Protein AF-A0A960HLH0-F1 (afdb_monomer_lite)

pLDDT: mean 94.6, std 7.95, range [51.38, 98.81]

Secondary structure (DSSP, 8-state):
----TTPBEE-TTS-B-BGGGS-TT-EEEEEETT-TT-STT-EEEEE--GGGS-HHHHHT--BTTEEEEESB-TTT--B--EEEEETTSSS-EEEEE-TTT--EEETTTTTEEEESS--SPPPBPPEEE-TTSBEEESSS-SS--SS--TT--

Sequence (153 aa):
TSWKAGLRLVRRDGSPVHRDGIALDGSLTVFPDGHAGDGDAQVVLLRVPAELLSSSTSAGGVVDGRVAYSKVCTHAGCPVAQFRVDSRRPDPSYELLCPCHQSLFDVLDGARVLAGPAATPLPQLPIDVDAEGYLIATGDFARPIGPSYWNEP

Foldseek 3Di:
DPAFAPFFWAALVQHFQFPPNADELGWGWTFTRVCRPPLQRTKIKHAYQLVLADPVQVVLAADRRIWIFGQQAQAAGAGFDDWDWAPVDPDIFTWTFRPPFTWIFGPRYQRATPDTDRPGGTFTFHWDADPVRTIGTRGGTPADGHHDDPPGD

Radius of gyration: 14.35 Å; chains: 1; bounding box: 34×40×35 Å

Structure (mmCIF, N/CA/C/O backbone):
data_AF-A0A960HLH0-F1
#
_entry.id   AF-A0A960HLH0-F1
#
loop_
_atom_site.group_PDB
_atom_site.id
_atom_site.type_symbol
_atom_site.label_atom_id
_atom_site.label_alt_id
_atom_site.label_comp_id
_atom_site.label_asym_id
_atom_site.label_entity_id
_atom_site.label_seq_id
_atom_site.pdbx_PDB_ins_code
_atom_site.Cartn_x
_atom_site.Cartn_y
_atom_site.Cartn_z
_atom_site.occupancy
_atom_site.B_iso_or_equiv
_atom_site.auth_seq_id
_atom_site.auth_comp_id
_atom_site.auth_asym_id
_atom_site.auth_atom_id
_atom_site.pdbx_PDB_model_num
ATOM 1 N N . THR A 1 1 ? -3.049 -14.356 5.587 1.00 90.94 1 THR A N 1
ATOM 2 C CA . THR A 1 1 ? -2.165 -13.675 6.558 1.00 90.94 1 THR A CA 1
ATOM 3 C C . THR A 1 1 ? -2.929 -13.443 7.862 1.00 90.94 1 THR A C 1
ATOM 5 O O . THR A 1 1 ? -4.050 -13.944 7.985 1.00 90.94 1 THR A O 1
ATOM 8 N N . SER A 1 2 ? -2.367 -12.699 8.825 1.00 95.94 2 SER A N 1
ATOM 9 C CA . SER A 1 2 ? -3.090 -12.233 10.026 1.00 95.94 2 SER A CA 1
ATOM 10 C C . SER A 1 2 ? -4.113 -11.117 9.742 1.00 95.94 2 SER A C 1
ATOM 12 O O . SER A 1 2 ? -4.897 -10.774 10.622 1.00 95.94 2 SER A O 1
ATOM 14 N N . TRP A 1 3 ? -4.158 -10.563 8.523 1.00 97.69 3 TRP A N 1
ATOM 15 C CA . TRP A 1 3 ? -5.156 -9.562 8.138 1.00 97.69 3 TRP A CA 1
ATOM 16 C C . TRP A 1 3 ? -6.574 -10.149 8.098 1.00 97.69 3 TRP A C 1
ATOM 18 O O . TRP A 1 3 ? -6.802 -11.255 7.593 1.00 97.69 3 TRP A O 1
ATOM 28 N N . LYS A 1 4 ? -7.532 -9.389 8.640 1.00 97.62 4 LYS A N 1
ATOM 29 C CA . LYS A 1 4 ? -8.973 -9.680 8.675 1.00 97.62 4 LYS A CA 1
ATOM 30 C C . LYS A 1 4 ? -9.760 -8.376 8.558 1.00 97.62 4 LYS A C 1
ATOM 32 O O . LYS A 1 4 ? -9.258 -7.313 8.920 1.00 97.62 4 LYS A O 1
ATOM 37 N N . ALA A 1 5 ? -11.000 -8.482 8.087 1.00 98.31 5 ALA A N 1
ATOM 38 C CA . ALA A 1 5 ? -11.917 -7.351 8.011 1.00 98.31 5 ALA A CA 1
ATOM 39 C C . ALA A 1 5 ? -12.125 -6.705 9.393 1.00 98.31 5 ALA A C 1
ATOM 41 O O . ALA A 1 5 ? -12.300 -7.408 10.388 1.00 98.31 5 ALA A O 1
ATOM 42 N N . GLY A 1 6 ? -12.113 -5.374 9.440 1.00 98.19 6 GLY A N 1
ATOM 43 C CA . GLY A 1 6 ? -12.315 -4.571 10.646 1.00 98.19 6 GLY A CA 1
ATOM 44 C C . GLY A 1 6 ? -11.063 -4.357 11.501 1.00 98.19 6 GLY A C 1
ATOM 45 O O . GLY A 1 6 ? -11.105 -3.538 12.415 1.00 98.19 6 GLY A O 1
ATOM 46 N N . LEU A 1 7 ? -9.943 -5.037 11.222 1.00 98.44 7 LEU A N 1
ATOM 47 C CA . LEU A 1 7 ? -8.697 -4.777 11.945 1.00 98.44 7 LEU A CA 1
ATOM 48 C C . LEU A 1 7 ? -8.117 -3.426 11.533 1.00 98.44 7 LEU A C 1
ATOM 50 O O . LEU A 1 7 ? -7.942 -3.154 10.343 1.00 98.44 7 LEU A O 1
ATOM 54 N N . ARG A 1 8 ? -7.768 -2.603 12.524 1.00 98.62 8 ARG A N 1
ATOM 55 C CA . ARG A 1 8 ? -7.072 -1.337 12.292 1.00 98.62 8 ARG A CA 1
ATOM 56 C C . ARG A 1 8 ? -5.677 -1.574 11.731 1.00 98.62 8 ARG A C 1
ATOM 58 O O . ARG A 1 8 ? -4.985 -2.518 12.111 1.00 98.62 8 ARG A O 1
ATOM 65 N N . LEU A 1 9 ? -5.258 -0.666 10.857 1.00 98.56 9 LEU A N 1
ATOM 66 C CA . LEU A 1 9 ? -3.868 -0.524 10.454 1.00 98.56 9 LEU A CA 1
ATOM 67 C C . LEU A 1 9 ? -3.128 0.177 11.594 1.00 98.56 9 LEU A C 1
ATOM 69 O O . LEU A 1 9 ? -3.453 1.312 11.957 1.00 98.56 9 LEU A O 1
ATOM 73 N N . VAL A 1 10 ? -2.113 -0.484 12.140 1.00 98.56 10 VAL A N 1
ATOM 74 C CA . VAL A 1 10 ? -1.292 0.039 13.235 1.00 98.56 10 VAL A CA 1
ATOM 75 C C . VAL A 1 10 ? 0.161 0.207 12.810 1.00 98.56 10 VAL A C 1
ATOM 77 O O . VAL A 1 10 ? 0.664 -0.481 11.920 1.00 98.56 10 VAL A O 1
ATOM 80 N N . ARG A 1 11 ? 0.864 1.138 13.455 1.00 97.88 11 ARG A N 1
ATOM 81 C CA . ARG A 1 11 ? 2.325 1.246 13.368 1.00 97.88 11 ARG A CA 1
ATOM 82 C C . ARG A 1 11 ? 2.977 0.088 14.120 1.00 97.88 11 ARG A C 1
ATOM 84 O O . ARG A 1 11 ? 2.331 -0.676 14.829 1.00 97.88 11 ARG A O 1
ATOM 91 N N . ARG A 1 12 ? 4.303 -0.015 14.010 1.00 96.06 12 ARG A N 1
ATOM 92 C CA . ARG A 1 12 ? 5.085 -1.049 14.705 1.00 96.06 12 ARG A CA 1
ATOM 93 C C . ARG A 1 12 ? 4.956 -1.001 16.235 1.00 96.06 12 ARG A C 1
ATOM 95 O O . ARG A 1 12 ? 5.140 -2.025 16.876 1.00 96.06 12 ARG A O 1
ATOM 102 N N . ASP A 1 13 ? 4.666 0.162 16.808 1.00 96.88 13 ASP A N 1
ATOM 103 C CA . ASP A 1 13 ? 4.424 0.330 18.247 1.00 96.88 13 ASP A CA 1
ATOM 104 C C . ASP A 1 13 ? 2.979 -0.001 18.670 1.00 96.88 13 ASP A C 1
ATOM 106 O O . ASP A 1 13 ? 2.638 0.152 19.838 1.00 96.88 13 ASP A O 1
ATOM 110 N N . GLY A 1 14 ? 2.129 -0.441 17.733 1.00 97.38 14 GLY A N 1
ATOM 111 C CA . GLY A 1 14 ? 0.716 -0.740 17.967 1.00 97.38 14 GLY A CA 1
ATOM 112 C C . GLY A 1 14 ? -0.211 0.476 17.891 1.00 97.38 14 GLY A C 1
ATOM 113 O O . GLY A 1 14 ? -1.424 0.317 17.979 1.00 97.38 14 GLY A O 1
ATOM 114 N N . SER A 1 15 ? 0.307 1.693 17.692 1.00 98.12 15 SER A N 1
ATOM 115 C CA . SER A 1 15 ? -0.551 2.877 17.574 1.00 98.12 15 SER A CA 1
ATOM 116 C C . SER A 1 15 ? -1.375 2.849 16.276 1.00 98.12 15 SER A C 1
ATOM 118 O O . SER A 1 15 ? -0.808 2.628 15.198 1.00 98.12 15 SER A O 1
ATOM 120 N N . PRO A 1 16 ? -2.694 3.118 16.324 1.00 98.38 16 PRO A N 1
ATOM 121 C CA . PRO A 1 16 ? -3.530 3.109 15.131 1.00 98.38 16 PRO A CA 1
ATOM 122 C C . PRO A 1 16 ? -3.204 4.279 14.196 1.00 98.38 16 PRO A C 1
ATOM 124 O O . PRO A 1 16 ? -2.755 5.359 14.607 1.00 98.38 16 PRO A O 1
ATOM 127 N N . VAL A 1 17 ? -3.422 4.062 12.901 1.00 98.44 17 VAL A N 1
ATOM 128 C CA . VAL A 1 17 ? -3.166 5.054 11.855 1.00 98.44 17 VAL A CA 1
ATOM 129 C C . VAL A 1 17 ? -4.474 5.752 11.490 1.00 98.44 17 VAL A C 1
ATOM 131 O O . VAL A 1 17 ? -5.340 5.174 10.841 1.00 98.44 17 VAL A O 1
ATOM 134 N N . HIS A 1 18 ? -4.623 7.011 11.910 1.00 98.25 18 HIS A N 1
ATOM 135 C CA . HIS A 1 18 ? -5.712 7.875 11.442 1.00 98.25 18 HIS A CA 1
ATOM 136 C C . HIS A 1 18 ? -5.577 8.106 9.930 1.00 98.25 18 HIS A C 1
ATOM 138 O O . HIS A 1 18 ? -4.449 8.129 9.428 1.00 98.25 18 HIS A O 1
ATOM 144 N N . ARG A 1 19 ? -6.679 8.336 9.202 1.00 95.75 19 ARG A N 1
ATOM 145 C CA . ARG A 1 19 ? -6.634 8.591 7.749 1.00 95.75 19 ARG A CA 1
ATOM 146 C C . ARG A 1 19 ? -5.639 9.700 7.405 1.00 95.75 19 ARG A C 1
ATOM 148 O O . ARG A 1 19 ? -4.856 9.561 6.476 1.00 95.75 19 ARG A O 1
ATOM 155 N N . ASP A 1 20 ? -5.538 10.753 8.203 1.00 95.12 20 ASP A N 1
ATOM 156 C CA . ASP A 1 20 ? -4.591 11.860 7.968 1.00 95.12 20 ASP A CA 1
ATOM 157 C C . ASP A 1 20 ? -3.154 11.597 8.448 1.00 95.12 20 ASP A C 1
ATOM 159 O O . ASP A 1 20 ? -2.296 12.471 8.377 1.00 95.12 20 ASP A O 1
ATOM 163 N N . GLY A 1 21 ? -2.861 10.379 8.907 1.00 93.56 21 GLY A N 1
ATOM 164 C CA . GLY A 1 21 ? -1.570 9.984 9.470 1.00 93.56 21 GLY A CA 1
ATOM 165 C C . GLY A 1 21 ? -0.424 9.850 8.464 1.00 93.56 21 GLY A C 1
ATOM 166 O O . GLY A 1 21 ? 0.689 9.543 8.890 1.00 93.56 21 GLY A O 1
ATOM 167 N N . ILE A 1 22 ? -0.678 10.064 7.165 1.00 95.19 22 ILE A N 1
ATOM 168 C CA . ILE A 1 22 ? 0.340 10.099 6.108 1.00 95.19 22 ILE A CA 1
ATOM 169 C C . ILE A 1 22 ? 0.136 11.290 5.157 1.00 95.19 22 ILE A C 1
ATOM 171 O O . ILE A 1 22 ? -0.968 11.566 4.671 1.00 95.19 22 ILE A O 1
ATOM 175 N N . ALA A 1 23 ? 1.228 12.009 4.890 1.00 96.06 23 ALA A N 1
ATOM 176 C CA . ALA A 1 23 ? 1.261 13.105 3.925 1.00 96.06 23 ALA A CA 1
ATOM 177 C C . ALA A 1 23 ? 1.172 12.579 2.482 1.00 96.06 23 ALA A C 1
ATOM 179 O O . ALA A 1 23 ? 1.453 11.407 2.232 1.00 96.06 23 ALA A O 1
ATOM 180 N N . LEU A 1 24 ? 0.776 13.446 1.544 1.00 96.69 24 LEU A N 1
ATOM 181 C CA . LEU A 1 24 ? 0.888 13.160 0.112 1.00 96.69 24 LEU A CA 1
ATOM 182 C C . LEU A 1 24 ? 2.345 12.825 -0.239 1.00 96.69 24 LEU A C 1
ATOM 184 O O . LEU A 1 24 ? 3.259 13.384 0.366 1.00 96.69 24 LEU A O 1
ATOM 188 N N . ASP A 1 25 ? 2.540 11.888 -1.164 1.00 96.12 25 ASP A N 1
ATOM 189 C CA . ASP A 1 25 ? 3.842 11.332 -1.556 1.00 96.12 25 ASP A CA 1
ATOM 190 C C . ASP A 1 25 ? 4.585 10.635 -0.394 1.00 96.1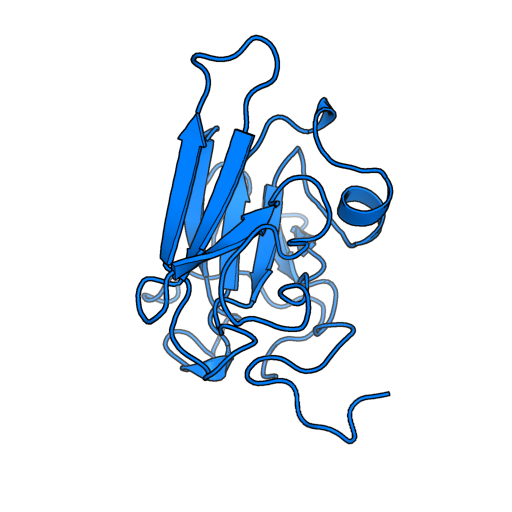2 25 ASP A C 1
ATOM 192 O O . ASP A 1 25 ? 5.774 10.320 -0.472 1.00 96.12 25 ASP A O 1
ATOM 196 N N . GLY A 1 26 ? 3.869 10.352 0.698 1.00 96.50 26 GLY A N 1
ATOM 197 C CA . GLY A 1 26 ? 4.369 9.659 1.875 1.00 96.50 26 GLY A CA 1
ATOM 198 C C . GLY A 1 26 ? 4.143 8.149 1.830 1.00 96.50 26 GLY A C 1
ATOM 199 O O . GLY A 1 26 ? 3.248 7.637 1.154 1.00 96.50 26 GLY A O 1
ATOM 200 N N . SER A 1 27 ? 4.942 7.434 2.623 1.00 97.19 27 SER A N 1
ATOM 201 C CA . SER A 1 27 ? 4.779 6.000 2.868 1.00 97.19 27 SER A CA 1
ATOM 202 C C . SER A 1 27 ? 4.922 5.668 4.353 1.00 97.19 27 SER A C 1
ATOM 204 O O . SER A 1 27 ? 5.631 6.356 5.090 1.00 97.19 27 SER A O 1
ATOM 206 N N . LEU A 1 28 ? 4.253 4.605 4.796 1.00 97.12 28 LEU A N 1
ATOM 207 C CA . LEU A 1 28 ? 4.311 4.092 6.162 1.00 97.12 28 LEU A CA 1
ATOM 208 C C . LEU A 1 28 ? 4.241 2.562 6.144 1.00 97.12 28 LEU A C 1
ATOM 210 O O . LEU A 1 28 ? 3.432 1.982 5.429 1.00 97.12 28 LEU A O 1
ATOM 214 N N . THR A 1 29 ? 5.069 1.891 6.949 1.00 97.81 29 THR A N 1
ATOM 215 C CA . THR A 1 29 ? 4.870 0.456 7.210 1.00 97.81 29 THR A CA 1
ATOM 216 C C . THR A 1 29 ? 3.801 0.278 8.281 1.00 97.81 29 THR A C 1
ATOM 218 O O . THR A 1 29 ? 3.926 0.850 9.366 1.00 97.81 29 THR A O 1
ATOM 221 N N . VAL A 1 30 ? 2.795 -0.538 7.982 1.00 98.06 30 VAL A N 1
ATOM 222 C CA . VAL A 1 30 ? 1.670 -0.846 8.869 1.00 98.06 30 VAL A CA 1
ATOM 223 C C . VAL A 1 30 ? 1.496 -2.353 9.048 1.00 98.06 30 VAL A C 1
ATOM 225 O O . VAL A 1 30 ? 2.013 -3.153 8.263 1.00 98.06 30 VAL A O 1
ATOM 228 N N . PHE A 1 31 ? 0.772 -2.712 10.101 1.00 98.44 31 PHE A N 1
ATOM 229 C CA . PHE A 1 31 ? 0.470 -4.073 10.535 1.00 98.44 31 PHE A CA 1
ATOM 230 C C . PHE A 1 31 ? -1.012 -4.168 10.928 1.00 98.44 31 PHE A C 1
ATOM 232 O O . PHE A 1 31 ? -1.624 -3.122 11.173 1.00 98.44 31 PHE A O 1
ATOM 239 N N . PRO A 1 32 ? -1.597 -5.374 11.017 1.00 98.31 32 PRO A N 1
ATOM 240 C CA . PRO A 1 32 ? -2.901 -5.541 11.636 1.00 98.31 32 PRO A CA 1
ATOM 241 C C . PRO A 1 32 ? -2.789 -5.292 13.142 1.00 98.31 32 PRO A C 1
ATOM 243 O O . PRO A 1 32 ? -1.792 -5.664 13.769 1.00 98.31 32 PRO A O 1
ATOM 246 N N . ASP A 1 33 ? -3.815 -4.684 13.729 1.00 98.00 33 ASP A N 1
ATOM 247 C CA . ASP A 1 33 ? -3.931 -4.557 15.182 1.00 98.00 33 ASP A CA 1
ATOM 248 C C . ASP A 1 33 ? -3.773 -5.926 15.877 1.00 98.00 33 ASP A C 1
ATOM 250 O O . ASP A 1 33 ? -4.254 -6.948 15.386 1.00 98.00 33 ASP A O 1
ATOM 254 N N . GLY A 1 34 ? -3.034 -5.955 16.987 1.00 96.75 34 GLY A N 1
ATOM 255 C CA . GLY A 1 34 ? -2.635 -7.181 17.691 1.00 96.75 34 GLY A CA 1
ATOM 256 C C . GLY A 1 34 ? -1.485 -7.981 17.054 1.00 96.75 34 GLY A C 1
ATOM 257 O O . GLY A 1 34 ? -0.991 -8.912 17.684 1.00 96.75 34 GLY A O 1
ATOM 258 N N . HIS A 1 35 ? -1.015 -7.601 15.860 1.00 96.62 35 HIS A N 1
ATOM 259 C CA . HIS A 1 35 ? 0.015 -8.310 15.078 1.00 96.62 35 HIS A CA 1
ATOM 260 C C . HIS A 1 35 ? 1.182 -7.397 14.655 1.00 96.62 35 HIS A C 1
ATOM 262 O O . HIS A 1 35 ? 1.859 -7.611 13.643 1.00 96.62 35 HIS A O 1
ATOM 268 N N . ALA A 1 36 ? 1.417 -6.325 15.416 1.00 94.81 36 ALA A N 1
ATOM 269 C CA . ALA A 1 36 ? 2.491 -5.382 15.141 1.00 94.81 36 ALA A CA 1
ATOM 270 C C . ALA A 1 36 ? 3.870 -6.057 15.243 1.00 94.81 36 ALA A C 1
ATOM 272 O O . ALA A 1 36 ? 4.261 -6.568 16.289 1.00 94.81 36 ALA A O 1
ATOM 273 N N . GLY A 1 37 ? 4.635 -6.007 14.152 1.00 90.44 37 GLY A N 1
ATOM 274 C CA . GLY A 1 37 ? 5.958 -6.625 14.062 1.00 90.44 37 GLY A CA 1
ATOM 275 C C . GLY A 1 37 ? 5.985 -8.014 13.418 1.00 90.44 37 GLY A C 1
ATOM 276 O O . GLY A 1 37 ? 7.087 -8.468 13.101 1.00 90.44 37 GLY A O 1
ATOM 277 N N . ASP A 1 38 ? 4.831 -8.638 13.150 1.00 90.19 38 ASP A N 1
ATOM 278 C CA . ASP A 1 38 ? 4.758 -9.911 12.421 1.00 90.19 38 ASP A CA 1
ATOM 279 C C . ASP A 1 38 ? 5.328 -9.737 11.004 1.00 90.19 38 ASP A C 1
ATOM 281 O O . ASP A 1 38 ? 4.948 -8.834 10.250 1.00 90.19 38 ASP A O 1
ATOM 285 N N . GLY A 1 39 ? 6.302 -10.580 10.651 1.00 80.50 39 GLY A N 1
ATOM 286 C CA . GLY A 1 39 ? 7.129 -10.390 9.459 1.00 80.50 39 GLY A CA 1
ATOM 287 C C . GLY A 1 39 ? 6.346 -10.457 8.147 1.00 80.50 39 GLY A C 1
ATOM 288 O O . GLY A 1 39 ? 6.579 -9.635 7.260 1.00 80.50 39 GLY A O 1
ATOM 289 N N . ASP A 1 40 ? 5.410 -11.397 8.047 1.00 82.12 40 ASP A N 1
ATOM 290 C CA . ASP A 1 40 ? 4.545 -11.640 6.889 1.00 82.12 40 ASP A CA 1
ATOM 291 C C . ASP A 1 40 ? 3.295 -10.740 6.872 1.00 82.12 40 ASP A C 1
ATOM 293 O O . ASP A 1 40 ? 2.641 -10.606 5.842 1.00 82.12 40 ASP A O 1
ATOM 297 N N . ALA A 1 41 ? 2.982 -10.056 7.975 1.00 90.31 41 ALA A N 1
ATOM 298 C CA . ALA A 1 41 ? 1.853 -9.131 8.057 1.00 90.31 41 ALA A CA 1
ATOM 299 C C . ALA A 1 41 ? 2.194 -7.699 7.596 1.00 90.31 41 ALA A C 1
ATOM 301 O O . ALA A 1 41 ? 1.304 -6.851 7.507 1.00 90.31 41 ALA A O 1
ATOM 302 N N . GLN A 1 42 ? 3.464 -7.414 7.291 1.00 96.31 42 GLN A N 1
ATOM 303 C CA . GLN A 1 42 ? 3.921 -6.082 6.895 1.00 96.31 42 GLN A CA 1
ATOM 304 C C . GLN A 1 42 ? 3.269 -5.598 5.596 1.00 96.31 42 GLN A C 1
ATOM 306 O O . GLN A 1 42 ? 3.368 -6.234 4.545 1.00 96.31 42 GLN A O 1
ATOM 311 N N . VAL A 1 43 ? 2.716 -4.391 5.651 1.00 98.00 43 VAL A N 1
ATOM 312 C CA . VAL A 1 43 ? 2.132 -3.679 4.512 1.00 98.00 43 VAL A CA 1
ATOM 313 C C . VAL A 1 43 ? 2.800 -2.323 4.364 1.00 98.00 43 VAL A C 1
ATOM 315 O O . VAL A 1 43 ? 3.122 -1.667 5.355 1.00 98.00 43 VAL A O 1
ATOM 318 N N . VAL A 1 44 ? 3.023 -1.896 3.124 1.00 97.94 44 VAL A N 1
ATOM 319 C CA . VAL A 1 44 ? 3.388 -0.515 2.816 1.00 97.94 44 VAL A CA 1
ATOM 320 C C . VAL A 1 44 ? 2.120 0.251 2.449 1.00 97.94 44 VAL A C 1
ATOM 322 O O . VAL A 1 44 ? 1.493 -0.002 1.423 1.00 97.94 44 VAL A O 1
ATOM 325 N N . LEU A 1 45 ? 1.727 1.168 3.329 1.00 98.31 45 LEU A N 1
ATOM 326 C CA . LEU A 1 45 ? 0.672 2.140 3.091 1.00 98.31 45 LEU A CA 1
ATOM 327 C C . LEU A 1 45 ? 1.290 3.356 2.399 1.00 98.31 45 LEU A C 1
ATOM 329 O O . LEU A 1 45 ? 2.276 3.915 2.882 1.00 98.31 45 LEU A O 1
ATOM 333 N N . LEU A 1 46 ? 0.710 3.765 1.282 1.00 98.19 46 LEU A N 1
ATOM 334 C CA . LEU A 1 46 ? 1.179 4.854 0.433 1.00 98.19 46 LEU A CA 1
ATOM 335 C C . LEU A 1 46 ? 0.080 5.893 0.302 1.00 98.19 46 LEU A C 1
ATOM 337 O O . LEU A 1 46 ? -1.096 5.537 0.352 1.00 98.19 46 LEU A O 1
ATOM 341 N N . ARG A 1 47 ? 0.447 7.155 0.083 1.00 97.88 47 ARG A N 1
ATOM 342 C CA . ARG A 1 47 ? -0.507 8.184 -0.330 1.00 97.88 47 ARG A CA 1
ATOM 343 C C . ARG A 1 47 ? -0.045 8.880 -1.596 1.00 97.88 47 ARG A C 1
ATOM 345 O O . ARG A 1 47 ? 1.016 9.492 -1.619 1.00 97.88 47 ARG A O 1
ATOM 352 N N . VAL A 1 48 ? -0.891 8.810 -2.610 1.00 97.50 48 VAL A N 1
ATOM 353 C CA . VAL A 1 48 ? -0.714 9.415 -3.931 1.00 97.50 48 VAL A 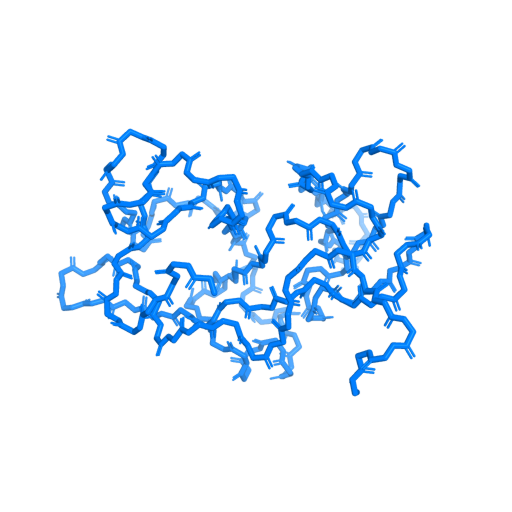CA 1
ATOM 354 C C . VAL A 1 48 ? -1.931 10.289 -4.258 1.00 97.50 48 VAL A C 1
ATOM 356 O O . VAL A 1 48 ? -2.945 10.198 -3.557 1.00 97.50 48 VAL A O 1
ATOM 359 N N . PRO A 1 49 ? -1.874 11.147 -5.289 1.00 97.06 49 PRO A N 1
ATOM 360 C CA . PRO A 1 49 ? -3.066 11.815 -5.799 1.00 97.06 49 PRO A CA 1
ATOM 361 C C . PRO A 1 49 ? -4.084 10.769 -6.276 1.00 97.06 49 PRO A C 1
ATOM 363 O O . PRO A 1 49 ? -3.749 9.865 -7.044 1.00 97.06 49 PRO A O 1
ATOM 366 N N . ALA A 1 50 ? -5.316 10.846 -5.773 1.00 96.81 50 ALA A N 1
ATOM 367 C CA . ALA A 1 50 ? -6.326 9.806 -5.975 1.00 96.81 50 ALA A CA 1
ATOM 368 C C . ALA A 1 50 ? -6.715 9.649 -7.452 1.00 96.81 50 ALA A C 1
ATOM 370 O O . ALA A 1 50 ? -6.991 8.546 -7.912 1.00 96.81 50 ALA A O 1
ATOM 371 N N . GLU A 1 51 ? -6.697 10.754 -8.187 1.00 96.00 51 GLU A N 1
ATOM 372 C CA . GLU A 1 51 ? -6.995 10.862 -9.610 1.00 96.00 51 GLU A CA 1
ATOM 373 C C . GLU A 1 51 ? -5.982 10.150 -10.517 1.00 96.00 51 GLU A C 1
ATOM 375 O O . GLU A 1 51 ? -6.288 9.896 -11.679 1.00 96.00 51 GLU A O 1
ATOM 380 N N . LEU A 1 52 ? -4.794 9.821 -9.999 1.00 96.44 52 LEU A N 1
ATOM 381 C CA . LEU A 1 52 ? -3.761 9.101 -10.745 1.00 96.44 52 LEU A CA 1
ATOM 382 C C . LEU A 1 52 ? -3.879 7.579 -10.607 1.00 96.44 52 LEU A C 1
ATOM 384 O O . LEU A 1 52 ? -3.203 6.848 -11.329 1.00 96.44 52 LEU A O 1
ATOM 388 N N . LEU A 1 53 ? -4.704 7.084 -9.681 1.00 98.06 53 LEU A N 1
ATOM 389 C CA . LEU A 1 53 ? -4.891 5.651 -9.486 1.00 98.06 53 LEU A CA 1
ATOM 390 C C . LEU A 1 53 ? -5.651 5.039 -10.666 1.00 98.06 53 LEU A C 1
ATOM 392 O O . LEU A 1 53 ? -6.682 5.552 -11.104 1.00 98.06 53 LEU A O 1
ATOM 396 N N . SER A 1 54 ? -5.168 3.894 -11.151 1.00 98.12 54 SER A N 1
ATOM 397 C CA . SER A 1 54 ? -5.897 3.111 -12.145 1.00 98.12 54 SER A CA 1
ATOM 398 C C . SER A 1 54 ? -7.247 2.641 -11.591 1.00 98.12 54 SER A C 1
ATOM 400 O O . SER A 1 54 ? -7.402 2.404 -10.389 1.00 98.12 54 SER A O 1
ATOM 402 N N . SER A 1 55 ? -8.212 2.412 -12.484 1.00 97.56 55 SER A N 1
ATOM 403 C CA . SER A 1 55 ? -9.516 1.849 -12.104 1.00 97.56 55 SER A CA 1
ATOM 404 C C . SER A 1 55 ? -9.395 0.512 -11.359 1.00 97.56 55 SER A C 1
ATOM 406 O O . SER A 1 55 ? -10.135 0.280 -10.404 1.00 97.56 55 SER A O 1
ATOM 408 N N . SER A 1 56 ? -8.431 -0.336 -11.735 1.00 96.06 56 SER A N 1
ATOM 409 C CA . SER A 1 56 ? -8.125 -1.592 -11.044 1.00 96.06 56 SER A CA 1
ATOM 410 C C . SER A 1 56 ? -7.610 -1.370 -9.626 1.00 96.06 56 SER A C 1
ATOM 412 O O . SER A 1 56 ? -8.081 -2.038 -8.707 1.00 96.06 56 SER A O 1
ATOM 414 N N . THR A 1 57 ? -6.695 -0.418 -9.427 1.00 97.88 57 THR A N 1
ATOM 415 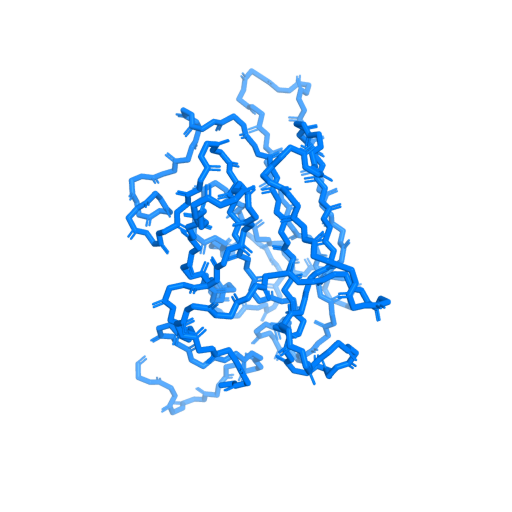C CA . THR A 1 57 ? -6.175 -0.091 -8.092 1.00 97.88 57 THR A CA 1
ATOM 416 C C . THR A 1 57 ? -7.283 0.454 -7.202 1.00 97.88 57 THR A C 1
ATOM 418 O O . THR A 1 57 ? -7.435 0.015 -6.064 1.00 97.88 57 THR A O 1
ATOM 421 N N . SER A 1 58 ? -8.100 1.374 -7.722 1.00 97.19 58 SER A N 1
ATOM 422 C CA . SER A 1 58 ? -9.226 1.940 -6.977 1.00 97.19 58 SER A CA 1
ATOM 423 C C . SER A 1 58 ? -10.254 0.873 -6.592 1.00 97.19 58 SER A C 1
ATOM 425 O O . SER A 1 58 ? -10.708 0.848 -5.449 1.00 97.19 58 SER A O 1
ATOM 427 N N . ALA A 1 59 ? -10.579 -0.046 -7.507 1.00 95.81 59 ALA A N 1
ATOM 428 C CA . ALA A 1 59 ? -11.485 -1.163 -7.237 1.00 95.81 59 ALA A CA 1
ATOM 429 C C . ALA A 1 59 ? -10.931 -2.151 -6.191 1.00 95.81 59 ALA A C 1
ATOM 431 O O . ALA A 1 59 ? -11.708 -2.836 -5.530 1.00 95.81 59 ALA A O 1
ATOM 432 N N . GLY A 1 60 ? -9.607 -2.205 -6.011 1.00 93.81 60 GLY A N 1
ATOM 433 C CA . GLY A 1 60 ? -8.934 -3.025 -5.001 1.00 93.81 60 GLY A CA 1
ATOM 434 C C . GLY A 1 60 ? -9.053 -2.515 -3.558 1.00 93.81 60 GLY A C 1
ATOM 435 O O . GLY A 1 60 ? -8.502 -3.146 -2.661 1.00 93.81 60 GLY A O 1
ATOM 436 N N . GLY A 1 61 ? -9.754 -1.401 -3.318 1.00 96.81 61 GLY A N 1
ATOM 437 C CA . GLY A 1 61 ? -9.957 -0.814 -1.991 1.00 96.81 61 GLY A CA 1
ATOM 438 C C . GLY A 1 61 ? -8.882 0.216 -1.650 1.00 96.81 61 GLY A C 1
ATOM 439 O O . GLY A 1 61 ? -7.743 -0.133 -1.335 1.00 96.81 61 GLY A O 1
ATOM 440 N N . VAL A 1 62 ? -9.257 1.493 -1.724 1.00 98.12 62 VAL A N 1
ATOM 441 C CA . VAL A 1 62 ? -8.402 2.661 -1.470 1.00 98.12 62 VAL A CA 1
ATOM 442 C C . VAL A 1 62 ? -9.181 3.722 -0.696 1.00 98.12 62 VAL A C 1
ATOM 444 O O . VAL A 1 62 ? -10.406 3.771 -0.771 1.00 98.12 62 VAL A O 1
ATOM 447 N N . VAL A 1 63 ? -8.475 4.618 -0.006 1.00 98.06 63 VAL A N 1
ATOM 448 C CA . VAL A 1 63 ? -9.084 5.714 0.771 1.00 98.06 63 VAL A CA 1
ATOM 449 C C . VAL A 1 63 ? -8.421 7.036 0.407 1.00 98.06 63 VAL A C 1
ATOM 451 O O . VAL A 1 63 ? -7.285 7.279 0.804 1.00 98.06 63 VAL A O 1
ATOM 454 N N . ASP A 1 64 ? -9.106 7.921 -0.320 1.00 96.00 64 ASP A N 1
ATOM 455 C CA . ASP A 1 64 ? -8.618 9.279 -0.633 1.00 96.00 64 ASP A CA 1
ATOM 456 C C . ASP A 1 64 ? -7.149 9.308 -1.125 1.00 96.00 64 ASP A C 1
ATOM 458 O O . ASP A 1 64 ? -6.293 10.012 -0.570 1.00 96.00 64 ASP A O 1
ATOM 462 N N . GLY A 1 65 ? -6.831 8.457 -2.105 1.00 97.56 65 GLY A N 1
ATOM 463 C CA . GLY A 1 65 ? -5.476 8.314 -2.652 1.00 97.56 65 GLY A CA 1
ATOM 464 C C . GLY A 1 65 ? -4.527 7.459 -1.808 1.00 97.56 65 GLY A C 1
ATOM 465 O O . GLY A 1 65 ? -3.336 7.382 -2.100 1.00 97.56 65 GLY A O 1
ATOM 466 N N . ARG A 1 66 ? -5.026 6.807 -0.754 1.00 98.44 66 ARG A N 1
ATOM 467 C CA . ARG A 1 66 ? -4.257 5.872 0.070 1.00 98.44 66 ARG A CA 1
ATOM 468 C C . ARG A 1 66 ? -4.445 4.462 -0.447 1.00 98.44 66 ARG A C 1
ATOM 470 O O . ARG A 1 66 ? -5.575 3.994 -0.558 1.00 98.44 66 ARG A O 1
ATOM 477 N N . VAL A 1 67 ? -3.334 3.802 -0.732 1.00 98.44 67 VAL A N 1
ATOM 478 C CA . VAL A 1 67 ? -3.286 2.434 -1.245 1.00 98.44 67 VAL A CA 1
ATOM 479 C C . VAL A 1 67 ? -2.307 1.627 -0.406 1.00 98.44 67 VAL A C 1
ATOM 481 O O . VAL A 1 67 ? -1.301 2.153 0.074 1.00 98.44 67 VAL A O 1
ATOM 484 N N . ALA A 1 68 ? -2.623 0.357 -0.188 1.00 98.38 68 ALA A N 1
ATOM 485 C CA . ALA A 1 68 ? -1.859 -0.531 0.667 1.00 98.38 68 ALA A CA 1
ATOM 486 C C . ALA A 1 68 ? -1.438 -1.775 -0.116 1.00 98.38 68 ALA A C 1
ATOM 488 O O . ALA A 1 68 ? -2.280 -2.485 -0.658 1.00 98.38 68 ALA A O 1
ATOM 489 N N . TYR A 1 69 ? -0.139 -2.063 -0.145 1.00 98.38 69 TYR A N 1
ATOM 490 C CA . TYR A 1 69 ? 0.401 -3.266 -0.782 1.00 98.38 69 TYR A CA 1
ATOM 491 C C . TYR A 1 69 ? 1.185 -4.102 0.222 1.00 98.38 69 TYR A C 1
ATOM 493 O O . TYR A 1 69 ? 1.779 -3.568 1.164 1.00 98.38 69 TYR A O 1
ATOM 501 N N . SER A 1 70 ? 1.225 -5.418 0.016 1.00 97.50 70 SER A N 1
ATOM 502 C CA . SER A 1 70 ? 2.122 -6.287 0.774 1.00 97.50 70 SER A CA 1
ATOM 503 C C . SER A 1 70 ? 3.554 -5.771 0.671 1.00 97.50 70 SER A C 1
ATOM 505 O O . SER A 1 70 ? 4.044 -5.431 -0.408 1.00 97.50 70 SER A O 1
ATOM 507 N N . LYS A 1 71 ? 4.249 -5.733 1.807 1.00 97.56 71 LYS A N 1
ATOM 508 C CA . LYS A 1 71 ? 5.666 -5.377 1.854 1.00 97.56 71 LYS A CA 1
ATOM 509 C C . LYS A 1 71 ? 6.564 -6.541 1.427 1.00 97.56 71 LYS A C 1
ATOM 511 O O . LYS A 1 71 ? 7.771 -6.368 1.306 1.00 97.56 71 LYS A O 1
AT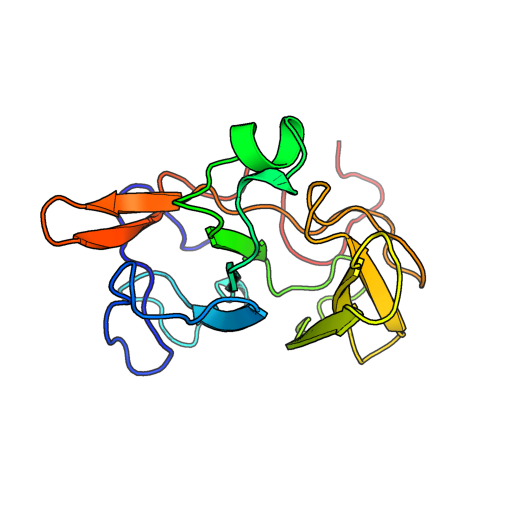OM 516 N N . VAL A 1 72 ? 6.014 -7.735 1.233 1.00 96.62 72 VAL A N 1
ATOM 517 C CA . VAL A 1 72 ? 6.786 -8.946 0.954 1.00 96.62 72 VAL A CA 1
ATOM 518 C C . VAL A 1 72 ? 6.955 -9.099 -0.557 1.00 96.62 72 VAL A C 1
ATOM 520 O O . VAL A 1 72 ? 5.991 -9.333 -1.279 1.00 96.62 72 VAL A O 1
ATOM 523 N N . CYS A 1 73 ? 8.189 -8.954 -1.047 1.00 96.88 73 CYS A N 1
ATOM 524 C CA . CYS A 1 73 ? 8.485 -9.027 -2.476 1.00 96.88 73 CYS A CA 1
ATOM 525 C C . CYS A 1 73 ? 8.135 -10.402 -3.062 1.00 96.88 73 CYS A C 1
ATOM 527 O O . CYS A 1 73 ? 8.564 -11.434 -2.539 1.00 96.88 73 CYS A O 1
ATOM 529 N N . THR A 1 74 ? 7.457 -10.396 -4.209 1.00 96.75 74 THR A N 1
ATOM 530 C CA . THR A 1 74 ? 7.020 -11.594 -4.946 1.00 96.75 74 THR A CA 1
ATOM 531 C C . THR A 1 74 ? 8.141 -12.370 -5.632 1.00 96.75 74 THR A C 1
ATOM 533 O O . THR A 1 74 ? 7.918 -13.447 -6.166 1.00 96.75 74 THR A O 1
ATOM 536 N N . HIS A 1 75 ? 9.375 -11.860 -5.602 1.00 95.50 75 HIS A N 1
ATOM 537 C CA . HIS A 1 75 ? 10.540 -12.604 -6.080 1.00 95.50 75 HIS A CA 1
ATOM 538 C C . HIS A 1 75 ? 11.054 -13.600 -5.030 1.00 95.50 75 HIS A C 1
ATOM 540 O O . HIS A 1 75 ? 11.004 -14.806 -5.221 1.00 95.50 75 HIS A O 1
ATOM 546 N N . ALA A 1 76 ? 11.583 -13.081 -3.919 1.00 95.12 76 ALA A N 1
ATOM 547 C CA . ALA A 1 76 ? 12.314 -13.871 -2.923 1.00 95.12 76 ALA A CA 1
ATOM 548 C C . ALA A 1 76 ? 11.989 -13.452 -1.477 1.00 95.12 76 ALA A C 1
ATOM 550 O O . ALA A 1 76 ? 12.762 -13.713 -0.562 1.00 95.12 76 ALA A O 1
ATOM 551 N N . GLY A 1 77 ? 10.873 -12.746 -1.263 1.00 94.75 77 GLY A N 1
ATOM 552 C CA . GLY A 1 77 ? 10.360 -12.450 0.076 1.00 94.75 77 GLY A CA 1
ATOM 553 C C . GLY A 1 77 ? 11.015 -11.268 0.791 1.00 94.75 77 GLY A C 1
ATOM 554 O O . GLY A 1 77 ? 10.627 -10.936 1.907 1.00 94.75 77 GLY A O 1
ATOM 555 N N . CYS A 1 78 ? 11.987 -10.598 0.166 1.00 95.62 78 CYS A N 1
ATOM 556 C CA . CYS A 1 78 ? 12.601 -9.401 0.737 1.00 95.62 78 CYS A CA 1
ATOM 557 C C . CYS A 1 78 ? 11.571 -8.296 1.040 1.00 95.62 78 CYS A C 1
ATOM 559 O O . CYS A 1 78 ? 10.642 -8.104 0.251 1.00 95.62 78 CYS A O 1
ATOM 561 N N . PRO A 1 79 ? 11.769 -7.500 2.106 1.00 95.50 79 PRO A N 1
ATOM 562 C CA . PRO A 1 79 ? 10.908 -6.364 2.392 1.00 95.50 79 PRO A CA 1
ATOM 563 C C . PRO A 1 79 ? 11.102 -5.254 1.347 1.00 95.50 79 PRO A C 1
ATOM 565 O O . PRO A 1 79 ? 12.167 -4.640 1.247 1.00 95.50 79 PRO A O 1
ATOM 568 N N . VAL A 1 80 ? 10.051 -4.971 0.585 1.00 97.06 80 VAL A N 1
ATOM 569 C CA . VAL A 1 80 ? 9.924 -3.795 -0.279 1.00 97.06 80 VAL A CA 1
ATOM 570 C C . VAL A 1 80 ? 9.818 -2.564 0.618 1.00 97.06 80 VAL A C 1
ATOM 572 O O . VAL A 1 80 ? 8.990 -2.524 1.519 1.00 97.06 80 VAL A O 1
ATOM 575 N N . ALA A 1 81 ? 10.682 -1.565 0.453 1.00 83.00 81 ALA A N 1
ATOM 576 C CA . ALA A 1 81 ? 10.785 -0.505 1.466 1.00 83.00 81 ALA A CA 1
ATOM 577 C C . ALA A 1 81 ? 10.998 0.903 0.912 1.00 83.00 81 ALA A C 1
ATOM 579 O O . ALA A 1 81 ? 10.858 1.863 1.664 1.00 83.00 81 ALA A O 1
ATOM 580 N N . GLN A 1 82 ? 11.351 1.046 -0.365 1.00 94.56 82 GLN A N 1
ATOM 581 C CA . GLN A 1 82 ? 11.689 2.346 -0.934 1.00 94.56 82 GLN A CA 1
ATOM 582 C C . GLN A 1 82 ? 10.570 2.820 -1.853 1.00 94.56 82 GLN A C 1
ATOM 584 O O . GLN A 1 82 ? 10.401 2.279 -2.941 1.00 94.56 82 GLN A O 1
ATOM 589 N N . PHE A 1 83 ? 9.831 3.834 -1.410 1.00 97.06 83 PHE A N 1
ATOM 590 C CA . PHE A 1 83 ? 8.871 4.551 -2.239 1.00 97.06 83 PHE A CA 1
ATOM 591 C C . PHE A 1 83 ? 9.573 5.704 -2.955 1.00 97.06 83 PHE A C 1
ATOM 593 O O . PHE A 1 83 ? 10.284 6.489 -2.324 1.00 97.06 83 PHE A O 1
ATOM 600 N N . ARG A 1 84 ? 9.419 5.774 -4.274 1.00 95.38 84 ARG A N 1
ATOM 601 C CA . ARG A 1 84 ? 10.047 6.773 -5.136 1.00 95.38 84 ARG A CA 1
ATOM 602 C C . ARG A 1 84 ? 8.966 7.514 -5.897 1.00 95.38 84 ARG A C 1
ATOM 604 O O . ARG A 1 84 ? 8.124 6.887 -6.530 1.00 95.38 84 ARG A O 1
ATOM 611 N N . VAL A 1 85 ? 9.041 8.836 -5.842 1.00 94.88 85 VAL A N 1
ATOM 612 C CA . VAL A 1 85 ? 8.185 9.731 -6.614 1.00 94.88 85 VAL A CA 1
ATOM 613 C C . VAL A 1 85 ? 9.086 10.548 -7.527 1.00 94.88 85 VAL A C 1
ATOM 615 O O . VAL A 1 85 ? 9.967 11.259 -7.039 1.00 94.88 85 VAL A O 1
ATOM 618 N N . ASP A 1 86 ? 8.908 10.427 -8.842 1.00 91.75 86 ASP A N 1
ATOM 619 C CA . ASP A 1 86 ? 9.582 11.293 -9.814 1.00 91.75 86 ASP A CA 1
ATOM 620 C C . ASP A 1 86 ? 8.572 12.250 -10.439 1.00 91.75 86 ASP A C 1
ATOM 622 O O . ASP A 1 86 ? 7.915 11.938 -11.428 1.00 91.75 86 ASP A O 1
ATOM 626 N N . SER A 1 87 ? 8.470 13.439 -9.853 1.00 87.38 87 SER A N 1
ATOM 627 C CA . SER A 1 87 ? 7.597 14.525 -10.303 1.00 87.38 87 SER A CA 1
ATOM 628 C C . SER A 1 87 ? 8.256 15.464 -11.319 1.00 87.38 87 SER A C 1
ATOM 630 O O . SER A 1 87 ? 7.682 16.488 -11.680 1.00 87.38 87 SER A O 1
ATOM 632 N N . ARG A 1 88 ? 9.473 15.156 -11.795 1.00 87.69 88 ARG A N 1
ATOM 633 C CA . ARG A 1 88 ? 10.182 15.998 -12.782 1.00 87.69 88 ARG A CA 1
ATOM 634 C C . ARG A 1 88 ? 9.695 15.769 -14.212 1.00 87.69 88 ARG A C 1
ATOM 636 O O . ARG A 1 88 ? 10.074 16.518 -15.111 1.00 87.69 88 ARG A O 1
ATOM 643 N N . ARG A 1 89 ? 8.918 14.711 -14.437 1.00 80.56 89 ARG A N 1
ATOM 644 C CA . ARG A 1 89 ? 8.300 14.397 -15.727 1.00 80.56 89 ARG A CA 1
ATOM 645 C C . ARG A 1 89 ? 6.895 15.006 -15.798 1.00 80.56 89 ARG A C 1
ATOM 647 O O . ARG A 1 89 ? 6.292 15.203 -14.748 1.00 80.56 89 ARG A O 1
ATOM 654 N N . PRO A 1 90 ? 6.367 15.282 -17.008 1.00 83.81 90 PRO A N 1
ATOM 655 C CA . PRO A 1 90 ? 4.980 15.722 -17.176 1.00 83.81 90 PRO A CA 1
ATOM 656 C C . PRO A 1 90 ? 3.979 14.758 -16.528 1.00 83.81 90 PRO A C 1
ATOM 658 O O . PRO A 1 90 ? 3.032 15.204 -15.890 1.00 83.81 90 PRO A O 1
ATOM 661 N N . ASP A 1 91 ? 4.262 13.456 -16.634 1.00 84.88 91 ASP A N 1
ATOM 662 C CA . ASP A 1 91 ? 3.534 12.389 -15.956 1.00 84.88 91 ASP A CA 1
ATOM 663 C C . ASP A 1 91 ? 4.384 11.886 -14.774 1.00 84.88 91 ASP A C 1
ATOM 665 O O . ASP A 1 91 ? 5.443 11.283 -15.005 1.00 84.88 91 ASP A O 1
ATOM 669 N N . PRO A 1 92 ? 3.991 12.161 -13.516 1.00 90.06 92 PRO A N 1
ATOM 670 C CA . PRO A 1 92 ? 4.762 11.737 -12.356 1.00 90.06 92 PRO A CA 1
ATOM 671 C C . PRO A 1 92 ? 4.748 10.211 -12.220 1.00 90.06 92 PRO A C 1
ATOM 673 O O . PRO A 1 92 ? 3.704 9.580 -12.387 1.00 90.06 92 PRO A O 1
ATOM 676 N N . SER A 1 93 ? 5.893 9.610 -11.880 1.00 93.88 93 SER A N 1
ATOM 677 C CA . SER A 1 93 ? 5.954 8.176 -11.569 1.00 93.88 93 SER A CA 1
ATOM 678 C C . SER A 1 93 ? 5.958 7.927 -10.066 1.00 93.88 93 SER A C 1
ATOM 680 O O . SER A 1 93 ? 6.582 8.664 -9.301 1.00 93.88 93 SER A O 1
ATOM 682 N N . TYR A 1 94 ? 5.261 6.868 -9.659 1.00 97.62 94 TYR A N 1
ATOM 683 C CA . TYR A 1 94 ? 5.145 6.422 -8.277 1.00 97.62 94 TYR A CA 1
ATOM 684 C C . TYR A 1 94 ? 5.522 4.947 -8.212 1.00 97.62 94 TYR A C 1
ATOM 686 O O . TYR A 1 94 ? 4.793 4.079 -8.688 1.00 97.62 94 TYR A O 1
ATOM 694 N N . GLU A 1 95 ? 6.682 4.661 -7.637 1.00 97.81 95 GLU A N 1
ATOM 695 C CA . GLU A 1 95 ? 7.296 3.341 -7.724 1.00 97.81 95 GLU A CA 1
ATOM 696 C C . GLU A 1 95 ? 7.676 2.819 -6.342 1.00 97.81 95 GLU A C 1
ATOM 698 O O . GLU A 1 95 ? 8.243 3.533 -5.511 1.00 97.81 95 GLU A O 1
ATOM 703 N N . LEU A 1 96 ? 7.421 1.536 -6.109 1.00 98.31 96 LEU A N 1
ATOM 704 C CA . LEU A 1 96 ? 8.018 0.795 -5.007 1.00 98.31 96 LEU A CA 1
ATOM 705 C C . LEU A 1 96 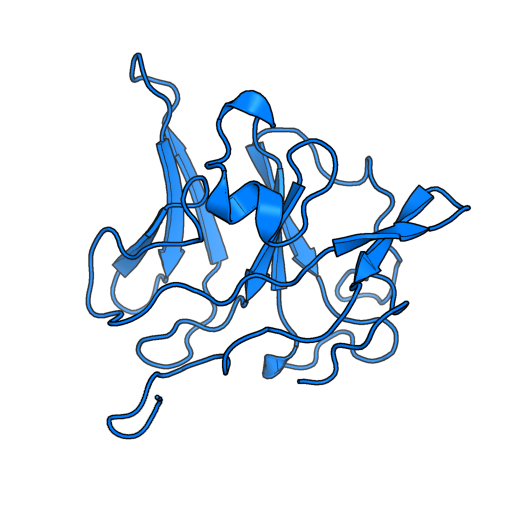? 9.238 0.028 -5.507 1.00 98.31 96 LEU A C 1
ATOM 707 O O . LEU A 1 96 ? 9.158 -0.714 -6.483 1.00 98.31 96 LEU A O 1
ATOM 711 N N . LEU A 1 97 ? 10.356 0.149 -4.795 1.00 98.00 97 LEU A N 1
ATOM 712 C CA . LEU A 1 97 ? 11.575 -0.605 -5.058 1.00 98.00 97 LEU A CA 1
ATOM 713 C C . LEU A 1 97 ? 11.828 -1.653 -3.968 1.00 98.00 97 LEU A C 1
ATOM 715 O O . LEU A 1 97 ? 11.921 -1.354 -2.769 1.00 98.00 97 LEU A O 1
ATOM 719 N N . CYS A 1 98 ? 12.051 -2.886 -4.421 1.00 97.81 98 CYS A N 1
ATOM 720 C CA . CYS A 1 98 ? 12.679 -3.942 -3.640 1.00 97.81 98 CYS A CA 1
ATOM 721 C C . CYS A 1 98 ? 14.213 -3.811 -3.714 1.00 97.81 98 CYS A C 1
ATOM 723 O O . CYS A 1 98 ? 14.788 -4.026 -4.784 1.00 97.81 98 CYS A O 1
ATOM 725 N N . PRO A 1 99 ? 14.919 -3.541 -2.601 1.00 96.19 99 PRO A N 1
ATOM 726 C CA . PRO A 1 99 ? 16.355 -3.256 -2.638 1.00 96.19 99 PRO A CA 1
ATOM 727 C C . PRO A 1 99 ? 17.232 -4.484 -2.928 1.00 96.19 99 PRO A C 1
ATOM 729 O O . PRO A 1 99 ? 18.364 -4.316 -3.365 1.00 96.19 99 PRO A O 1
ATOM 732 N N . CYS A 1 100 ? 16.736 -5.707 -2.708 1.00 97.00 100 CYS A N 1
ATOM 733 C CA . CYS A 1 100 ? 17.558 -6.919 -2.825 1.00 97.00 100 CYS A CA 1
ATOM 734 C C . CYS A 1 100 ? 18.040 -7.197 -4.256 1.00 97.00 100 CYS A C 1
ATOM 736 O O . CYS A 1 100 ? 19.214 -7.468 -4.475 1.00 97.00 100 CYS A O 1
ATOM 738 N N . HIS A 1 101 ? 17.128 -7.128 -5.227 1.00 96.06 101 HIS A N 1
ATOM 739 C CA . HIS A 1 101 ? 17.403 -7.447 -6.637 1.00 96.06 101 HIS A CA 1
ATOM 740 C C . HIS A 1 101 ? 16.769 -6.428 -7.588 1.00 96.06 101 HIS A C 1
ATOM 742 O O . HIS A 1 101 ? 16.592 -6.691 -8.771 1.00 96.06 101 HIS A O 1
ATOM 748 N N . GLN A 1 102 ? 16.414 -5.264 -7.043 1.00 96.56 102 GLN A N 1
ATOM 749 C CA . GLN A 1 102 ? 15.962 -4.097 -7.789 1.00 96.56 102 GLN A CA 1
ATOM 750 C C . GLN A 1 102 ? 14.655 -4.288 -8.575 1.00 96.56 102 GLN A C 1
ATOM 752 O O . GLN A 1 102 ? 14.457 -3.649 -9.605 1.00 96.56 102 GLN A O 1
ATOM 757 N N . SER A 1 103 ? 13.737 -5.128 -8.076 1.00 98.06 103 SER A N 1
ATOM 758 C CA . SER A 1 103 ? 12.378 -5.177 -8.626 1.00 98.06 103 SER A CA 1
ATOM 759 C C . SER A 1 103 ? 11.650 -3.860 -8.376 1.00 98.06 103 SER A C 1
ATOM 761 O O . SER A 1 103 ? 11.626 -3.384 -7.236 1.00 98.06 103 SER A O 1
ATOM 763 N N . LEU A 1 104 ? 11.057 -3.305 -9.429 1.00 98.06 104 LEU A N 1
ATOM 764 C CA . LEU A 1 104 ? 10.256 -2.083 -9.400 1.00 98.06 104 LEU A CA 1
ATOM 765 C C . LEU A 1 104 ? 8.786 -2.421 -9.623 1.00 98.06 104 LEU A C 1
ATOM 767 O O . LEU A 1 104 ? 8.469 -3.236 -10.491 1.00 98.06 104 LEU A O 1
ATOM 771 N N . PHE A 1 105 ? 7.908 -1.765 -8.873 1.00 98.50 105 PHE A N 1
ATOM 772 C CA . PHE A 1 105 ? 6.464 -1.960 -8.940 1.00 98.50 105 PHE A CA 1
ATOM 773 C C . PHE A 1 105 ? 5.753 -0.617 -9.101 1.00 98.50 105 PHE A C 1
ATOM 775 O O . PHE A 1 105 ? 6.081 0.339 -8.398 1.00 98.50 105 PHE A O 1
ATOM 782 N N . ASP A 1 106 ? 4.779 -0.563 -10.002 1.00 98.19 106 ASP A N 1
ATOM 783 C CA . ASP A 1 106 ? 3.964 0.613 -10.302 1.00 98.19 106 ASP A CA 1
ATOM 784 C C . ASP A 1 106 ? 2.858 0.799 -9.258 1.00 98.19 106 ASP A C 1
ATOM 786 O O . ASP A 1 106 ? 1.885 0.047 -9.224 1.00 98.19 106 ASP A O 1
ATOM 790 N N . VAL A 1 107 ? 2.992 1.801 -8.392 1.00 98.12 107 VAL A N 1
ATOM 791 C CA . VAL A 1 107 ? 2.036 2.051 -7.302 1.00 98.12 107 VAL A CA 1
ATOM 792 C C . VAL A 1 107 ? 0.653 2.428 -7.828 1.00 98.12 107 VAL A C 1
ATOM 794 O O . VAL A 1 107 ? -0.346 2.095 -7.183 1.00 98.12 107 VAL A O 1
ATOM 797 N N . LEU A 1 108 ? 0.587 3.113 -8.971 1.00 97.88 108 LEU A N 1
ATOM 798 C CA . LEU A 1 108 ? -0.664 3.625 -9.528 1.00 97.88 108 LEU A CA 1
ATOM 799 C C . LEU A 1 108 ? -1.487 2.521 -10.194 1.00 97.88 108 LEU A C 1
ATOM 801 O O . LEU A 1 108 ? -2.719 2.596 -10.216 1.00 97.88 108 LEU A O 1
ATOM 805 N N . ASP A 1 109 ? -0.820 1.476 -10.680 1.00 97.88 109 ASP A N 1
ATOM 806 C CA . ASP A 1 109 ? -1.399 0.383 -11.461 1.00 97.88 109 ASP A CA 1
ATOM 807 C C . ASP A 1 109 ? -1.211 -0.979 -10.769 1.00 97.88 109 ASP A C 1
ATOM 809 O O . ASP A 1 109 ? -0.475 -1.853 -11.228 1.00 97.88 109 ASP A O 1
ATOM 813 N N . GLY A 1 110 ? -1.846 -1.149 -9.606 1.00 97.31 110 GLY A N 1
ATOM 814 C CA . GLY A 1 110 ? -1.966 -2.429 -8.906 1.00 97.31 110 GLY A CA 1
ATOM 815 C C . GLY A 1 110 ? -0.637 -3.064 -8.498 1.00 97.31 110 GLY A C 1
ATOM 816 O O . GLY A 1 110 ? -0.540 -4.290 -8.479 1.00 97.31 110 GLY A O 1
ATOM 817 N N . ALA A 1 111 ? 0.400 -2.259 -8.238 1.00 97.81 111 ALA A N 1
ATOM 818 C CA . ALA A 1 111 ? 1.769 -2.720 -8.003 1.00 97.81 111 ALA A CA 1
ATOM 819 C C . ALA A 1 111 ? 2.300 -3.636 -9.118 1.00 97.81 111 ALA A C 1
ATOM 821 O O . ALA A 1 111 ? 3.073 -4.561 -8.848 1.00 97.81 111 ALA A O 1
ATOM 822 N N . ARG A 1 112 ? 1.896 -3.400 -10.374 1.00 97.75 112 ARG A N 1
ATOM 823 C CA . ARG A 1 112 ? 2.388 -4.146 -11.538 1.00 97.75 112 ARG A CA 1
ATOM 824 C C . ARG A 1 112 ? 3.908 -4.054 -11.626 1.00 97.75 112 ARG A C 1
ATOM 826 O O . ARG A 1 112 ? 4.494 -2.995 -11.420 1.00 97.75 112 ARG A O 1
ATOM 833 N N . VAL A 1 113 ? 4.559 -5.162 -11.973 1.00 97.81 113 VAL A N 1
ATOM 834 C CA . VAL A 1 113 ? 6.016 -5.189 -12.138 1.00 97.81 113 VAL A CA 1
ATOM 835 C C . VAL A 1 113 ? 6.428 -4.311 -13.324 1.00 97.81 113 VAL A C 1
ATOM 837 O O . VAL A 1 113 ? 5.920 -4.462 -14.436 1.00 97.81 113 VAL A O 1
ATOM 840 N N . LEU A 1 114 ? 7.365 -3.401 -13.075 1.00 97.06 114 LEU A N 1
ATOM 841 C CA . LEU A 1 114 ? 7.992 -2.538 -14.075 1.00 97.06 114 LEU A CA 1
ATOM 842 C C . LEU A 1 114 ? 9.359 -3.072 -14.511 1.00 97.06 114 LEU A C 1
ATOM 844 O O . LEU A 1 114 ? 9.711 -2.980 -15.684 1.00 97.06 114 LEU A O 1
ATOM 848 N N . ALA A 1 115 ? 10.135 -3.610 -13.568 1.00 96.81 115 ALA A N 1
ATOM 849 C CA . ALA A 1 115 ? 11.488 -4.103 -13.811 1.00 96.81 115 ALA A CA 1
ATOM 850 C C . ALA A 1 115 ? 11.933 -5.099 -12.732 1.00 96.81 115 ALA A C 1
ATOM 852 O O . ALA A 1 115 ? 11.310 -5.207 -11.674 1.00 96.81 115 ALA A O 1
ATOM 853 N N . GLY A 1 116 ? 13.065 -5.761 -12.981 1.00 96.50 116 GLY A N 1
ATOM 854 C CA . GLY A 1 116 ? 13.693 -6.715 -12.067 1.00 96.50 116 GLY A CA 1
ATOM 855 C C . GLY A 1 116 ? 13.050 -8.108 -12.095 1.00 96.50 116 GLY A C 1
ATOM 856 O O . GLY A 1 116 ? 12.205 -8.386 -12.942 1.00 96.50 116 GLY A O 1
ATOM 857 N N . PRO A 1 117 ? 13.475 -9.016 -11.200 1.00 96.75 117 PRO A N 1
ATOM 858 C CA . PRO A 1 117 ? 13.146 -10.442 -11.292 1.00 96.75 117 PRO A CA 1
ATOM 859 C C . PRO A 1 117 ? 11.802 -10.851 -10.665 1.00 96.75 117 PRO A C 1
ATOM 861 O O . PRO A 1 117 ? 11.491 -12.038 -10.620 1.00 96.75 117 PRO A O 1
ATOM 864 N N . ALA A 1 118 ? 11.009 -9.915 -10.134 1.00 96.50 118 ALA A N 1
ATOM 865 C CA . ALA A 1 118 ? 9.678 -10.255 -9.624 1.00 96.50 118 ALA A CA 1
ATOM 866 C C . ALA A 1 118 ? 8.760 -10.664 -10.784 1.00 96.50 118 ALA A C 1
ATOM 868 O O . ALA A 1 118 ? 8.707 -9.973 -11.795 1.00 96.50 118 ALA A O 1
ATOM 869 N N . ALA A 1 119 ? 8.040 -11.777 -10.641 1.00 91.75 119 ALA A N 1
ATOM 870 C CA . ALA A 1 119 ? 7.194 -12.307 -11.713 1.00 91.75 119 ALA A CA 1
ATOM 871 C C . ALA A 1 119 ? 5.738 -11.819 -11.637 1.00 91.75 119 ALA A C 1
ATOM 873 O O . ALA A 1 119 ? 5.045 -11.794 -12.652 1.00 91.75 119 ALA A O 1
ATOM 874 N N . THR A 1 120 ? 5.265 -11.424 -10.451 1.00 95.44 120 THR A N 1
ATOM 875 C CA . THR A 1 120 ? 3.874 -11.003 -10.228 1.00 95.44 120 THR A CA 1
ATOM 876 C C . THR A 1 120 ? 3.786 -9.684 -9.451 1.00 95.44 120 THR A C 1
ATOM 878 O O . THR A 1 120 ? 4.730 -9.331 -8.732 1.00 95.44 120 THR A O 1
ATOM 881 N N . PRO A 1 121 ? 2.669 -8.939 -9.584 1.00 97.12 121 PRO A N 1
ATOM 882 C CA . PRO A 1 121 ? 2.422 -7.723 -8.811 1.00 97.12 121 PRO A CA 1
ATOM 883 C C . PRO A 1 121 ? 2.410 -7.976 -7.301 1.00 97.12 121 PRO A C 1
ATOM 885 O O . PRO A 1 121 ? 2.059 -9.074 -6.864 1.00 97.12 121 PRO A O 1
ATOM 888 N N . LEU A 1 122 ? 2.718 -6.953 -6.498 1.00 97.56 122 LEU A N 1
ATOM 889 C CA . LEU A 1 122 ? 2.516 -7.052 -5.049 1.00 97.56 122 LEU A CA 1
ATOM 890 C C . LEU A 1 122 ? 1.009 -7.132 -4.747 1.00 97.56 122 LEU A C 1
ATOM 892 O O . LEU A 1 122 ? 0.248 -6.311 -5.260 1.00 97.56 122 LEU A O 1
ATOM 896 N N . PRO A 1 123 ? 0.552 -8.065 -3.894 1.00 97.06 123 PRO A N 1
ATOM 897 C CA . PRO A 1 123 ? -0.852 -8.117 -3.501 1.00 97.06 123 PRO A CA 1
ATOM 898 C C . PRO A 1 123 ? -1.306 -6.817 -2.828 1.00 97.06 123 PRO A C 1
ATOM 900 O O . PRO A 1 123 ? -0.649 -6.325 -1.908 1.00 97.06 123 PRO A O 1
ATOM 903 N N . GLN A 1 124 ? -2.444 -6.279 -3.267 1.00 98.25 124 GLN A N 1
ATOM 904 C CA . GLN A 1 124 ? -3.101 -5.127 -2.646 1.00 98.25 124 GLN A CA 1
ATOM 905 C C . GLN A 1 124 ? -3.927 -5.577 -1.435 1.00 98.25 124 GLN A C 1
ATOM 907 O O . GLN A 1 124 ? -4.665 -6.562 -1.518 1.00 98.25 124 GLN A O 1
ATOM 912 N N . LEU A 1 125 ? -3.797 -4.863 -0.316 1.00 98.50 125 LEU A N 1
ATOM 913 C CA . LEU A 1 125 ? -4.666 -5.016 0.847 1.00 98.50 125 LEU A CA 1
ATOM 914 C C . LEU A 1 125 ? -5.849 -4.047 0.693 1.00 98.50 125 LEU A C 1
ATOM 916 O O . LEU A 1 125 ? -5.607 -2.840 0.603 1.00 98.50 125 LEU A O 1
ATOM 920 N N . PRO A 1 126 ? -7.104 -4.525 0.695 1.00 98.56 126 PRO A N 1
ATOM 921 C CA . PRO A 1 126 ? -8.251 -3.637 0.628 1.00 98.56 126 PRO A CA 1
ATOM 922 C C . PRO A 1 126 ? -8.436 -2.925 1.976 1.00 98.56 126 PRO A C 1
ATOM 924 O O . PRO A 1 126 ? -8.462 -3.559 3.038 1.00 98.56 126 PRO A O 1
ATOM 927 N N . ILE A 1 127 ? -8.545 -1.597 1.933 1.00 98.69 127 ILE A N 1
ATOM 928 C CA . ILE A 1 127 ? -8.650 -0.739 3.121 1.00 98.69 127 ILE A CA 1
ATOM 929 C C . ILE A 1 127 ? -9.879 0.169 3.071 1.00 98.69 127 ILE A C 1
ATOM 931 O O . ILE A 1 127 ? -10.393 0.467 1.995 1.00 98.69 127 ILE A O 1
ATOM 935 N N . ASP A 1 128 ? -10.310 0.619 4.246 1.00 98.62 128 ASP A N 1
ATOM 936 C CA . ASP A 1 128 ? -11.365 1.616 4.450 1.00 98.62 128 ASP A CA 1
ATOM 937 C C . ASP A 1 128 ? -11.083 2.428 5.733 1.00 98.62 128 ASP A C 1
ATOM 939 O O . ASP A 1 128 ? -10.007 2.308 6.331 1.00 98.62 128 ASP A O 1
ATOM 943 N N . VAL A 1 129 ? -12.023 3.269 6.154 1.00 98.50 129 VAL A N 1
ATOM 944 C CA . VAL A 1 129 ? -11.964 4.088 7.366 1.00 98.50 129 VAL A CA 1
ATOM 945 C C . VAL A 1 129 ? -13.111 3.709 8.299 1.00 98.50 129 VAL A C 1
ATOM 947 O O . VAL A 1 129 ? -14.258 3.602 7.875 1.00 98.50 129 VAL A O 1
ATOM 950 N N . ASP A 1 130 ? -12.811 3.523 9.582 1.00 98.38 130 ASP A N 1
ATOM 951 C CA . ASP A 1 130 ? -13.838 3.313 10.603 1.00 98.38 130 ASP A CA 1
ATOM 952 C C . ASP A 1 130 ? -14.556 4.617 11.007 1.00 98.38 130 ASP A C 1
ATOM 954 O O . ASP A 1 130 ? -14.221 5.719 10.570 1.00 98.38 130 ASP A O 1
ATOM 958 N N . ALA A 1 131 ? -15.572 4.503 11.866 1.00 98.00 131 ALA A N 1
ATOM 959 C CA . ALA A 1 131 ? -16.366 5.649 12.311 1.00 98.00 131 ALA A CA 1
ATOM 960 C C . ALA A 1 131 ? -15.550 6.700 13.090 1.00 98.00 131 ALA A C 1
ATOM 962 O O . ALA A 1 131 ? -15.958 7.859 13.169 1.00 98.00 131 ALA A O 1
ATOM 963 N N . GLU A 1 132 ? -14.392 6.320 13.635 1.00 98.12 132 GLU A N 1
ATOM 964 C CA . GLU A 1 132 ? -13.499 7.205 14.380 1.00 98.12 132 GLU A CA 1
ATOM 965 C C . GLU A 1 132 ? -12.397 7.826 13.502 1.00 98.12 132 GLU A C 1
ATOM 967 O O . GLU A 1 132 ? -11.578 8.599 14.001 1.00 98.12 132 GLU A O 1
ATOM 972 N N . GLY A 1 133 ? -12.371 7.527 12.199 1.00 98.12 133 GLY A N 1
ATOM 973 C CA . GLY A 1 133 ? -11.410 8.093 11.253 1.00 98.12 133 GLY A CA 1
ATOM 974 C C . GLY A 1 133 ? -10.103 7.304 11.118 1.00 98.12 133 GLY A C 1
ATOM 975 O O . GLY A 1 133 ? -9.169 7.781 10.463 1.00 98.12 133 GLY A O 1
ATOM 976 N N . TYR A 1 134 ? -10.002 6.110 11.706 1.00 98.69 134 TYR A N 1
ATOM 977 C CA . TYR A 1 134 ? -8.821 5.253 11.597 1.00 98.69 134 TYR A CA 1
ATOM 978 C C . TYR A 1 134 ? -8.920 4.296 10.417 1.00 98.69 134 TYR A C 1
ATOM 980 O O . TYR A 1 134 ? -9.990 3.800 10.076 1.00 98.69 134 TYR A O 1
ATOM 988 N N . LEU A 1 135 ? -7.778 4.033 9.784 1.00 98.75 135 LEU A N 1
ATOM 989 C CA . LEU A 1 135 ? -7.701 3.092 8.675 1.00 98.75 135 LEU A CA 1
ATOM 990 C C . LEU A 1 135 ? -7.896 1.662 9.180 1.00 98.75 135 LEU A C 1
ATOM 992 O O . LEU A 1 135 ? -7.258 1.247 10.151 1.00 98.75 135 LEU A O 1
ATOM 996 N N . ILE A 1 136 ? -8.719 0.903 8.467 1.00 98.81 136 ILE A N 1
ATOM 997 C CA . ILE A 1 136 ? -8.987 -0.515 8.704 1.00 98.81 136 ILE A CA 1
ATOM 998 C C . ILE A 1 136 ? -8.762 -1.324 7.429 1.00 98.81 136 ILE A C 1
ATOM 1000 O O . ILE A 1 136 ? -8.887 -0.807 6.321 1.00 98.81 136 ILE A O 1
ATOM 1004 N N . ALA A 1 137 ? -8.453 -2.608 7.579 1.00 98.69 137 ALA A N 1
ATOM 1005 C CA . ALA A 1 137 ? -8.555 -3.564 6.488 1.00 98.69 137 ALA A CA 1
ATOM 1006 C C . ALA A 1 137 ? -10.014 -4.003 6.323 1.00 98.69 137 ALA A C 1
ATOM 1008 O O . ALA A 1 137 ? -10.714 -4.233 7.311 1.00 98.69 137 ALA A O 1
ATOM 1009 N N . THR A 1 138 ? -10.477 -4.184 5.090 1.00 98.56 138 THR A N 1
ATOM 1010 C CA . THR A 1 138 ? -11.815 -4.747 4.813 1.00 98.56 138 THR A CA 1
ATOM 1011 C C . THR A 1 138 ? -11.776 -6.247 4.522 1.00 98.56 138 THR A C 1
ATOM 1013 O O . THR A 1 138 ? -12.818 -6.881 4.372 1.00 98.56 138 THR A O 1
ATOM 1016 N N . GLY A 1 139 ? -10.584 -6.847 4.508 1.00 97.94 139 GLY A N 1
ATOM 1017 C CA . GLY A 1 139 ? -10.365 -8.270 4.278 1.00 97.94 139 GLY A CA 1
ATOM 1018 C C . GLY A 1 139 ? -8.885 -8.647 4.345 1.00 97.94 139 GLY A C 1
ATOM 1019 O O . GLY A 1 139 ? -8.042 -7.839 4.726 1.00 97.94 139 GLY A O 1
ATOM 1020 N N . ASP A 1 140 ? -8.585 -9.895 3.988 1.00 97.38 140 ASP A N 1
ATOM 1021 C CA . ASP A 1 140 ? -7.215 -10.347 3.699 1.00 97.38 140 ASP A CA 1
ATOM 1022 C C . ASP A 1 140 ? -6.879 -10.059 2.219 1.00 97.38 140 ASP A C 1
ATOM 1024 O O . ASP A 1 140 ? -7.734 -9.614 1.448 1.00 97.38 140 ASP A O 1
ATOM 1028 N N . PHE A 1 141 ? -5.644 -10.330 1.803 1.00 96.25 141 PHE A N 1
ATOM 1029 C CA . PHE A 1 141 ? -5.237 -10.217 0.403 1.00 96.25 141 PHE A CA 1
ATOM 1030 C C . PHE A 1 141 ? -6.017 -11.186 -0.498 1.00 96.25 141 PHE A C 1
ATOM 1032 O O . PHE A 1 141 ? -6.215 -12.353 -0.160 1.00 96.25 141 PHE A O 1
ATOM 1039 N N . ALA A 1 142 ? -6.385 -10.729 -1.698 1.00 92.06 142 ALA A N 1
ATOM 1040 C CA . ALA A 1 142 ? -7.052 -11.566 -2.702 1.00 92.06 142 ALA A CA 1
ATOM 1041 C C . ALA A 1 142 ? -6.123 -12.618 -3.346 1.00 92.06 142 ALA A C 1
ATOM 1043 O O . ALA A 1 142 ? -6.592 -13.510 -4.050 1.00 92.06 142 ALA A O 1
ATOM 1044 N N . ARG A 1 143 ? -4.806 -12.495 -3.141 1.00 91.12 143 ARG A N 1
ATOM 1045 C CA . ARG A 1 143 ? -3.771 -13.405 -3.648 1.00 91.12 143 ARG A CA 1
ATOM 1046 C C . ARG A 1 143 ? -2.726 -13.676 -2.560 1.00 91.12 143 ARG A C 1
ATOM 1048 O O . ARG A 1 143 ? -2.581 -12.838 -1.665 1.00 91.12 143 ARG A O 1
ATOM 1055 N N . PRO A 1 144 ? -1.999 -14.806 -2.626 1.00 91.81 144 PRO A N 1
ATOM 1056 C CA . PRO A 1 144 ? -0.903 -15.089 -1.704 1.00 91.81 144 PRO A CA 1
ATOM 1057 C C . PRO A 1 144 ? 0.152 -13.977 -1.698 1.00 91.81 144 PRO A C 1
ATOM 1059 O O . PRO A 1 144 ? 0.373 -13.305 -2.703 1.00 91.81 144 PRO A O 1
ATOM 1062 N N . ILE A 1 145 ? 0.798 -13.789 -0.548 1.00 93.88 145 ILE A N 1
ATOM 1063 C CA . ILE A 1 145 ? 1.910 -12.849 -0.385 1.00 93.88 145 ILE A CA 1
ATOM 1064 C C . ILE A 1 145 ? 3.257 -13.565 -0.488 1.00 93.88 145 ILE A C 1
ATOM 1066 O O . ILE A 1 145 ? 3.381 -14.734 -0.127 1.00 93.88 145 ILE A O 1
ATOM 1070 N N . GLY A 1 146 ? 4.289 -12.815 -0.870 1.00 92.12 146 GLY A N 1
ATOM 1071 C CA . GLY A 1 146 ? 5.653 -13.324 -0.953 1.00 92.12 146 GLY A CA 1
ATOM 1072 C C . GLY A 1 146 ? 5.952 -14.065 -2.253 1.00 92.12 146 GLY A C 1
ATOM 1073 O O . GLY A 1 146 ? 5.260 -13.831 -3.240 1.00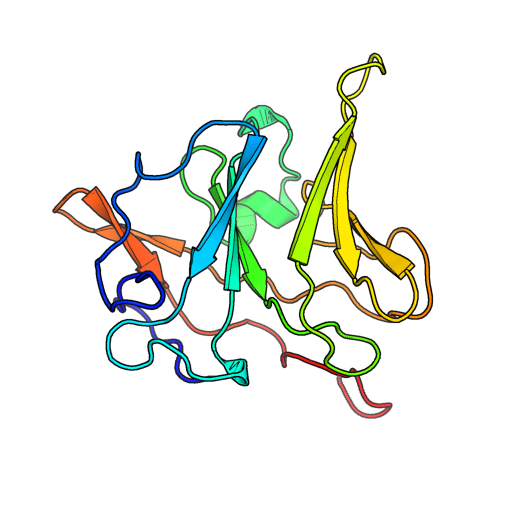 92.12 146 GLY A O 1
ATOM 1074 N N . PRO A 1 147 ? 7.041 -14.859 -2.290 1.00 90.94 147 PRO A N 1
ATOM 1075 C CA . PRO A 1 147 ? 7.537 -15.482 -3.511 1.00 90.94 147 PRO A CA 1
ATOM 1076 C C . PRO A 1 147 ? 6.456 -16.252 -4.260 1.00 90.94 147 PRO A C 1
ATOM 1078 O O . PRO A 1 147 ? 5.846 -17.152 -3.687 1.00 90.94 147 PRO A O 1
ATOM 1081 N N . SER A 1 148 ? 6.272 -15.927 -5.535 1.00 76.88 148 SER A N 1
ATOM 1082 C CA . SER A 1 148 ? 5.363 -16.666 -6.407 1.00 76.88 148 SER A CA 1
ATOM 1083 C C . SER A 1 148 ? 6.013 -17.991 -6.804 1.00 76.88 148 SER A C 1
ATOM 1085 O O . SER A 1 148 ? 7.172 -18.025 -7.226 1.00 76.88 148 SER A O 1
ATOM 1087 N N . TYR A 1 149 ? 5.269 -19.089 -6.695 1.00 67.12 149 TYR A N 1
ATOM 1088 C CA . TYR A 1 149 ? 5.718 -20.423 -7.102 1.00 67.12 149 TYR A CA 1
ATOM 1089 C C . TYR A 1 149 ? 4.979 -20.882 -8.367 1.00 67.12 149 TYR A C 1
ATOM 1091 O O . TYR A 1 149 ? 3.907 -20.387 -8.703 1.00 67.12 149 TYR A O 1
ATOM 1099 N N . TRP A 1 150 ? 5.540 -21.861 -9.079 1.00 56.91 150 TRP A N 1
ATOM 1100 C CA . TRP A 1 150 ? 5.043 -22.392 -10.367 1.00 56.91 150 TRP A CA 1
ATOM 1101 C C . TRP A 1 150 ? 3.625 -22.995 -10.338 1.00 56.91 150 TRP A C 1
ATOM 1103 O O . TRP A 1 150 ? 3.118 -23.401 -11.378 1.00 56.91 150 TRP A O 1
ATOM 1113 N N . ASN A 1 151 ? 3.005 -23.099 -9.166 1.00 53.12 151 ASN A N 1
ATOM 1114 C CA . ASN A 1 151 ? 1.673 -23.655 -8.946 1.00 53.12 151 ASN A CA 1
ATOM 1115 C C . ASN A 1 151 ? 0.667 -22.635 -8.388 1.00 53.12 151 ASN A C 1
ATOM 1117 O O . ASN A 1 151 ? -0.409 -23.043 -7.949 1.00 53.12 151 ASN A O 1
ATOM 1121 N N . GLU A 1 152 ? 0.996 -21.342 -8.377 1.00 57.47 152 GLU A N 1
ATOM 1122 C CA . GLU A 1 152 ? -0.007 -20.314 -8.103 1.00 57.47 152 GLU A CA 1
ATOM 1123 C C . GLU A 1 152 ? -0.953 -20.170 -9.313 1.00 57.47 152 GLU A C 1
ATOM 1125 O O . GLU A 1 152 ? -0.467 -20.131 -10.447 1.00 57.47 152 GLU A O 1
ATOM 1130 N N . PRO A 1 153 ? -2.284 -20.180 -9.097 1.00 51.38 153 PRO A N 1
ATOM 1131 C CA . PRO A 1 153 ? -3.281 -20.122 -10.168 1.00 51.38 153 PRO A CA 1
ATOM 1132 C C . PRO A 1 153 ? -3.327 -18.779 -10.907 1.00 51.38 153 PRO A C 1
ATOM 1134 O O . PRO A 1 153 ? -2.977 -17.736 -10.305 1.00 51.38 153 PRO A O 1
#